Protein AF-A0A936GUN0-F1 (afdb_monomer_lite)

Radius of gyration: 11.76 Å; chains: 1; bounding box: 24×26×28 Å

Structure (mmCIF, N/CA/C/O backbone):
data_AF-A0A936GUN0-F1
#
_entry.id   AF-A0A936GUN0-F1
#
loop_
_atom_site.group_PDB
_atom_site.id
_atom_site.type_symbol
_atom_site.label_atom_id
_atom_site.label_alt_id
_atom_site.label_comp_id
_atom_site.label_asym_id
_atom_site.label_entity_id
_atom_site.label_seq_id
_atom_site.pdbx_PDB_ins_code
_atom_site.Cartn_x
_atom_site.Cartn_y
_atom_site.Cartn_z
_atom_site.occupancy
_atom_site.B_iso_or_equiv
_atom_site.auth_seq_id
_atom_site.auth_comp_id
_atom_site.auth_asym_id
_atom_site.auth_atom_id
_atom_site.pdbx_PDB_model_num
ATOM 1 N N . MET A 1 1 ? 3.471 -14.888 -2.820 1.00 73.75 1 MET A N 1
ATOM 2 C CA . MET A 1 1 ? 2.363 -15.447 -2.005 1.00 73.75 1 MET A CA 1
ATOM 3 C C . MET A 1 1 ? 1.647 -14.368 -1.201 1.00 73.75 1 MET A C 1
ATOM 5 O O . MET A 1 1 ? 0.426 -14.337 -1.263 1.00 73.75 1 MET A O 1
ATOM 9 N N . LEU A 1 2 ? 2.374 -13.453 -0.547 1.00 87.19 2 LEU A N 1
ATOM 10 C CA . LEU A 1 2 ? 1.802 -12.352 0.243 1.00 87.19 2 LEU A CA 1
ATOM 11 C C . LEU A 1 2 ? 0.787 -11.498 -0.528 1.00 87.19 2 LEU A C 1
ATOM 13 O O . LEU A 1 2 ? -0.337 -11.356 -0.067 1.00 87.19 2 LEU A O 1
ATOM 17 N N . ASN A 1 3 ? 1.115 -11.047 -1.743 1.00 87.69 3 ASN A N 1
ATOM 18 C CA . ASN A 1 3 ? 0.173 -10.260 -2.541 1.00 87.69 3 ASN A CA 1
ATOM 19 C C . ASN A 1 3 ? -1.146 -11.004 -2.845 1.00 87.69 3 ASN A C 1
ATOM 21 O O . ASN A 1 3 ? -2.220 -10.427 -2.716 1.00 87.69 3 ASN A O 1
ATOM 25 N N . LYS A 1 4 ? -1.097 -12.309 -3.158 1.00 91.94 4 LYS A N 1
ATOM 26 C CA . LYS A 1 4 ? -2.317 -13.119 -3.348 1.00 91.94 4 LYS A CA 1
ATOM 27 C C . LYS A 1 4 ? -3.142 -13.210 -2.057 1.00 91.94 4 LYS A C 1
ATOM 29 O O . LYS A 1 4 ? -4.366 -13.159 -2.115 1.00 91.94 4 LYS A O 1
ATOM 34 N N . GLY A 1 5 ? -2.478 -13.310 -0.903 1.00 93.81 5 GLY A N 1
ATOM 35 C CA . GLY A 1 5 ? -3.126 -13.254 0.410 1.00 93.81 5 GLY A CA 1
ATOM 36 C C . GLY A 1 5 ? -3.777 -11.896 0.685 1.00 93.81 5 GLY A C 1
ATOM 37 O O . GLY A 1 5 ? -4.940 -11.850 1.079 1.00 93.81 5 GLY A O 1
ATOM 38 N N . ALA A 1 6 ? -3.067 -10.802 0.393 1.00 94.81 6 ALA A N 1
ATOM 39 C CA . ALA A 1 6 ? -3.570 -9.435 0.515 1.00 94.81 6 ALA A CA 1
ATOM 40 C C . ALA A 1 6 ? -4.819 -9.219 -0.350 1.00 94.81 6 ALA A C 1
ATOM 42 O O . ALA A 1 6 ? -5.843 -8.762 0.154 1.00 94.81 6 ALA A O 1
ATOM 43 N N . GLN A 1 7 ? -4.774 -9.635 -1.621 1.00 94.44 7 GLN A N 1
ATOM 44 C CA . GLN A 1 7 ? -5.925 -9.588 -2.527 1.00 94.44 7 GLN A CA 1
ATOM 45 C C . GLN A 1 7 ? -7.103 -10.399 -1.982 1.00 94.44 7 GLN A C 1
ATOM 47 O O . GLN A 1 7 ? -8.223 -9.897 -1.926 1.00 94.44 7 GLN A O 1
ATOM 52 N N . TYR A 1 8 ? -6.862 -11.639 -1.540 1.00 96.00 8 TYR A N 1
ATOM 53 C CA . TYR A 1 8 ? -7.914 -12.474 -0.968 1.00 96.00 8 TYR A CA 1
ATOM 54 C C . TYR A 1 8 ? -8.568 -11.794 0.244 1.00 96.00 8 TYR A C 1
ATOM 56 O O . TYR A 1 8 ? -9.795 -11.742 0.319 1.00 96.00 8 TYR A O 1
ATOM 64 N N . TYR A 1 9 ? -7.788 -11.216 1.161 1.00 97.19 9 TYR A N 1
ATOM 65 C CA . TYR A 1 9 ? -8.338 -10.527 2.331 1.00 97.19 9 TYR A CA 1
ATOM 66 C C . TYR A 1 9 ? -9.115 -9.269 1.946 1.00 97.19 9 TYR A C 1
ATOM 68 O O . TYR A 1 9 ? -10.226 -9.068 2.439 1.00 97.19 9 TYR A O 1
ATOM 76 N N . PHE A 1 10 ? -8.573 -8.472 1.027 1.00 95.81 10 PHE A N 1
ATOM 77 C CA . PHE A 1 10 ? -9.212 -7.262 0.527 1.00 95.81 10 PHE A CA 1
ATOM 78 C C . PHE A 1 10 ? -10.563 -7.556 -0.144 1.00 95.81 10 PHE A C 1
ATOM 80 O O . PHE A 1 10 ? -11.591 -7.011 0.268 1.00 95.81 10 PHE A O 1
ATOM 87 N N . PHE A 1 11 ? -10.598 -8.466 -1.123 1.00 95.44 11 PHE A N 1
ATOM 88 C CA . PHE A 1 11 ? -11.824 -8.783 -1.865 1.00 95.44 11 PHE A CA 1
ATOM 89 C C . PHE A 1 11 ? -12.881 -9.477 -1.002 1.00 95.44 11 PHE A C 1
ATOM 91 O O . PHE A 1 11 ? -14.074 -9.249 -1.195 1.00 95.44 11 PHE A O 1
ATOM 98 N N . ASN A 1 12 ? -12.463 -10.266 -0.008 1.00 96.31 12 ASN A N 1
ATOM 99 C CA . ASN A 1 12 ? -13.380 -10.944 0.911 1.00 96.31 12 ASN A CA 1
ATOM 100 C C . ASN A 1 12 ? -13.709 -10.114 2.162 1.00 96.31 12 ASN A C 1
ATOM 102 O O . ASN A 1 12 ? -14.297 -10.652 3.097 1.00 96.31 12 ASN A O 1
ATOM 106 N N . LYS A 1 13 ? -13.341 -8.820 2.194 1.00 91.25 13 LYS A N 1
ATOM 107 C CA . LYS A 1 13 ? -13.596 -7.894 3.315 1.00 91.25 13 LYS A CA 1
ATOM 108 C C . LYS A 1 13 ? -13.173 -8.474 4.675 1.00 91.25 13 LYS A C 1
ATOM 110 O O . LYS A 1 13 ? -13.861 -8.290 5.678 1.00 91.25 13 LYS A O 1
ATOM 115 N N . LYS A 1 14 ? -12.061 -9.212 4.688 1.00 93.88 14 LYS A N 1
ATOM 116 C CA . LYS A 1 14 ? -11.414 -9.699 5.912 1.00 93.88 14 LYS A CA 1
ATOM 117 C C . LYS A 1 14 ? -10.639 -8.545 6.556 1.00 93.88 14 LYS A C 1
ATOM 119 O O . LYS A 1 14 ? -10.865 -7.384 6.222 1.00 93.88 14 LYS A O 1
ATOM 124 N N . ASP A 1 15 ? -9.742 -8.855 7.485 1.00 96.00 15 ASP A N 1
ATOM 125 C CA . ASP A 1 15 ? -8.907 -7.850 8.137 1.00 96.00 15 ASP A CA 1
ATOM 126 C C . ASP A 1 15 ? -8.107 -7.037 7.102 1.00 96.00 15 ASP A C 1
ATOM 128 O O . ASP A 1 15 ? -7.163 -7.524 6.473 1.00 96.00 15 ASP A O 1
ATOM 132 N N . LEU A 1 16 ? -8.523 -5.786 6.912 1.00 95.88 16 LEU A N 1
ATOM 133 C CA . LEU A 1 16 ? -7.912 -4.871 5.958 1.00 95.88 16 LEU A CA 1
ATOM 134 C C . LEU A 1 16 ? -6.546 -4.370 6.431 1.00 95.88 16 LEU A C 1
ATOM 136 O O . LEU A 1 16 ? -5.723 -4.038 5.586 1.00 95.88 16 LEU A O 1
ATOM 140 N N . ASN A 1 17 ? -6.268 -4.352 7.739 1.00 97.12 17 ASN A N 1
ATOM 141 C CA . ASN A 1 17 ? -4.934 -4.015 8.237 1.00 97.12 17 ASN A CA 1
ATOM 142 C C . ASN A 1 17 ? -3.948 -5.146 7.933 1.00 97.12 17 ASN A C 1
ATOM 144 O O . ASN A 1 17 ? -2.833 -4.877 7.493 1.00 97.12 17 ASN A O 1
ATOM 148 N N . GLN A 1 18 ? -4.380 -6.404 8.058 1.00 97.12 18 GLN A N 1
ATOM 149 C CA . GLN A 1 18 ? -3.563 -7.543 7.634 1.00 97.12 18 GLN A CA 1
ATOM 150 C C . GLN A 1 18 ? -3.321 -7.534 6.118 1.00 97.12 18 GLN A C 1
ATOM 152 O O . GLN A 1 18 ? -2.203 -7.786 5.662 1.00 97.12 18 GLN A O 1
ATOM 157 N N . ALA A 1 19 ? -4.358 -7.223 5.330 1.00 96.88 19 ALA A N 1
ATOM 158 C CA . ALA A 1 19 ? -4.220 -7.067 3.884 1.00 96.88 19 ALA A CA 1
ATOM 159 C C . ALA A 1 19 ? -3.218 -5.957 3.535 1.00 96.88 19 ALA A C 1
ATOM 161 O O . ALA A 1 19 ? -2.390 -6.141 2.642 1.00 96.88 19 ALA A O 1
ATOM 162 N N . LEU A 1 20 ? -3.278 -4.831 4.254 1.00 96.81 20 LEU A N 1
ATOM 163 C CA . LEU A 1 20 ? -2.378 -3.698 4.073 1.00 96.81 20 LEU A CA 1
ATOM 164 C C . LEU A 1 20 ? -0.925 -4.087 4.353 1.00 96.81 20 LEU A C 1
ATOM 166 O O . LEU A 1 20 ? -0.061 -3.824 3.522 1.00 96.81 20 LEU A O 1
ATOM 170 N N . GLU A 1 21 ? -0.661 -4.757 5.476 1.00 96.56 21 GLU A N 1
ATOM 171 C CA . GLU A 1 21 ? 0.681 -5.214 5.852 1.00 96.56 21 GLU A CA 1
ATOM 172 C C . GLU A 1 21 ? 1.301 -6.102 4.762 1.00 96.56 21 GLU A C 1
ATOM 174 O O . GLU A 1 21 ? 2.433 -5.884 4.319 1.00 96.56 21 GLU A O 1
ATOM 179 N N . TRP A 1 22 ? 0.541 -7.080 4.266 1.00 95.94 22 TRP A N 1
ATOM 180 C CA . TRP A 1 22 ? 0.997 -7.958 3.190 1.00 95.94 22 TRP A CA 1
ATOM 181 C C . TRP A 1 22 ? 1.158 -7.238 1.848 1.00 95.94 22 TRP A C 1
ATOM 183 O O . TRP A 1 22 ? 2.044 -7.611 1.071 1.00 95.94 22 TRP A O 1
ATOM 193 N N . SER A 1 23 ? 0.328 -6.229 1.561 1.00 94.50 23 SER A N 1
ATOM 194 C CA . SER A 1 23 ? 0.448 -5.412 0.348 1.00 94.50 23 SER A CA 1
ATOM 195 C C . SER A 1 23 ? 1.723 -4.571 0.378 1.00 94.50 23 SER A C 1
ATOM 197 O O . SER A 1 23 ? 2.543 -4.702 -0.528 1.00 94.50 23 SER A O 1
ATOM 199 N N . ILE A 1 24 ? 1.958 -3.833 1.470 1.00 93.19 24 ILE A N 1
ATOM 200 C CA . ILE A 1 24 ? 3.171 -3.025 1.680 1.00 93.19 24 ILE A CA 1
ATOM 201 C C . ILE A 1 24 ? 4.421 -3.909 1.624 1.00 93.19 24 ILE A C 1
ATOM 203 O O . ILE A 1 24 ? 5.395 -3.572 0.960 1.00 93.19 24 ILE A O 1
ATOM 207 N N . THR A 1 25 ? 4.388 -5.085 2.257 1.00 93.19 25 THR A N 1
ATOM 208 C CA . THR A 1 25 ? 5.517 -6.030 2.205 1.00 93.19 25 THR A CA 1
ATOM 209 C C . THR A 1 25 ? 5.769 -6.536 0.782 1.00 93.19 25 THR A C 1
ATOM 211 O O . THR A 1 25 ? 6.905 -6.773 0.385 1.00 93.19 25 THR A O 1
ATOM 214 N N . SER A 1 26 ? 4.721 -6.715 -0.022 1.00 90.56 26 SER A N 1
ATOM 215 C CA . SER A 1 26 ? 4.885 -7.130 -1.421 1.00 90.56 26 SER A CA 1
ATOM 216 C C . SER A 1 26 ? 5.480 -6.010 -2.274 1.00 90.56 26 SER A C 1
ATOM 218 O O . SER A 1 26 ? 6.329 -6.276 -3.121 1.00 90.56 26 SER A O 1
ATOM 220 N N . GLU A 1 27 ? 5.058 -4.771 -2.028 1.00 85.94 27 GLU A N 1
ATOM 221 C CA . GLU A 1 27 ? 5.575 -3.565 -2.674 1.00 85.94 27 GLU A CA 1
ATOM 222 C C . GLU A 1 27 ? 7.065 -3.349 -2.369 1.00 85.94 27 GLU A C 1
ATOM 224 O O . GLU A 1 27 ? 7.838 -3.088 -3.285 1.00 85.94 27 GLU A O 1
ATOM 229 N N . THR A 1 28 ? 7.515 -3.565 -1.128 1.00 84.62 28 THR A N 1
ATOM 230 C CA . THR A 1 28 ? 8.943 -3.445 -0.773 1.00 84.62 28 THR A CA 1
ATOM 231 C C . THR A 1 28 ? 9.812 -4.554 -1.372 1.00 84.62 28 THR A C 1
ATOM 233 O O . THR A 1 28 ? 10.951 -4.300 -1.757 1.00 84.62 28 THR A O 1
ATOM 236 N N . LEU A 1 29 ? 9.290 -5.780 -1.489 1.00 83.50 29 LEU A N 1
ATOM 237 C CA . LEU A 1 29 ? 10.010 -6.919 -2.080 1.00 83.50 29 LEU A CA 1
ATOM 238 C C . LEU A 1 29 ? 10.092 -6.863 -3.609 1.00 83.50 29 LEU A C 1
ATOM 240 O O . LEU A 1 29 ? 10.885 -7.574 -4.226 1.00 83.50 29 LEU A O 1
ATOM 244 N N . SER A 1 30 ? 9.231 -6.081 -4.247 1.00 78.69 30 SER A N 1
ATOM 245 C CA . SER A 1 30 ? 9.192 -5.928 -5.697 1.00 78.69 30 SER A CA 1
ATOM 246 C C . SER A 1 30 ? 8.739 -4.520 -6.023 1.00 78.69 30 SER A C 1
ATOM 248 O O . SER A 1 30 ? 7.666 -4.314 -6.592 1.00 78.69 30 SER A O 1
ATOM 250 N N . VAL A 1 31 ? 9.624 -3.574 -5.701 1.00 67.62 31 VAL A N 1
ATOM 251 C CA . VAL A 1 31 ? 9.485 -2.132 -5.965 1.00 67.62 31 VAL A CA 1
ATOM 252 C C . VAL A 1 31 ? 9.253 -1.799 -7.431 1.00 67.62 31 VAL A C 1
ATOM 254 O O . VAL A 1 31 ? 9.000 -0.657 -7.756 1.00 67.62 31 VAL A O 1
ATOM 257 N N . ASP A 1 32 ? 9.334 -2.788 -8.311 1.00 70.56 32 ASP A N 1
ATOM 258 C CA . ASP A 1 32 ? 9.170 -2.670 -9.743 1.00 70.56 32 ASP A CA 1
ATOM 259 C C . ASP A 1 32 ? 7.759 -2.993 -10.247 1.00 70.56 32 ASP A C 1
ATOM 261 O O . ASP A 1 32 ? 7.493 -2.771 -11.429 1.00 70.56 32 ASP A O 1
ATOM 265 N N . ASN A 1 33 ? 6.877 -3.522 -9.391 1.00 79.75 33 ASN A N 1
ATOM 266 C CA . ASN A 1 33 ? 5.545 -3.985 -9.768 1.00 79.75 33 ASN A CA 1
ATOM 267 C C . ASN A 1 33 ? 4.447 -3.055 -9.234 1.00 79.75 33 ASN A C 1
ATOM 269 O O . ASN A 1 33 ? 3.989 -3.194 -8.098 1.00 79.75 33 ASN A O 1
ATOM 273 N N . ILE A 1 34 ? 3.972 -2.160 -10.100 1.00 80.62 34 ILE A N 1
ATOM 274 C CA . ILE A 1 34 ? 2.961 -1.141 -9.776 1.00 80.62 34 ILE A CA 1
ATOM 275 C C . ILE A 1 34 ? 1.643 -1.752 -9.281 1.00 80.62 34 ILE A C 1
ATOM 277 O O . ILE A 1 34 ? 0.968 -1.155 -8.443 1.00 80.62 34 ILE A O 1
ATOM 281 N N . ASN A 1 35 ? 1.292 -2.974 -9.702 1.00 81.44 35 ASN A N 1
ATOM 282 C CA . ASN A 1 35 ? 0.068 -3.642 -9.239 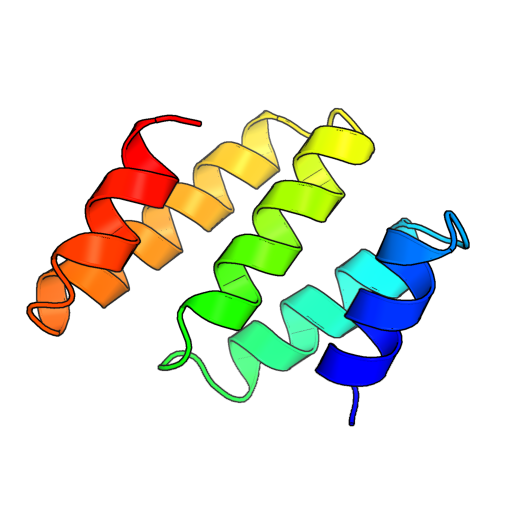1.00 81.44 35 ASN A CA 1
ATOM 283 C C . ASN A 1 35 ? 0.034 -3.827 -7.714 1.00 81.44 35 ASN A C 1
ATOM 285 O O . ASN A 1 35 ? -1.042 -3.914 -7.119 1.00 81.44 35 ASN A O 1
ATOM 289 N N . TYR A 1 36 ? 1.200 -3.909 -7.069 1.00 86.88 36 TYR A N 1
ATOM 290 C CA . TYR A 1 36 ? 1.289 -4.025 -5.616 1.00 86.88 36 TYR A CA 1
ATOM 291 C C . TYR A 1 36 ? 0.970 -2.692 -4.940 1.00 86.88 36 TYR A C 1
ATOM 293 O O . TYR A 1 36 ? 0.168 -2.675 -4.008 1.00 86.88 36 TYR A O 1
ATOM 301 N N . SER A 1 37 ? 1.476 -1.582 -5.475 1.00 87.69 37 SER A N 1
ATOM 302 C CA . SER A 1 37 ? 1.123 -0.244 -5.003 1.00 87.69 37 SER A CA 1
ATOM 303 C C . SER A 1 37 ? -0.355 0.079 -5.242 1.00 87.69 37 SER A C 1
ATOM 305 O O . SER A 1 37 ? -1.019 0.595 -4.351 1.00 87.69 37 SER A O 1
ATOM 307 N N . VAL A 1 38 ? -0.929 -0.309 -6.388 1.00 89.50 38 VAL A N 1
ATOM 308 C CA . VAL A 1 38 ? -2.371 -0.132 -6.661 1.00 89.50 38 VAL A CA 1
ATOM 309 C C . VAL A 1 38 ? -3.229 -0.847 -5.609 1.00 89.50 38 VAL A C 1
ATOM 311 O O . VAL A 1 38 ? -4.233 -0.305 -5.140 1.00 89.50 38 VAL A O 1
ATOM 314 N N . LEU A 1 39 ? -2.842 -2.060 -5.198 1.00 92.94 39 LEU A N 1
ATOM 315 C CA . LEU A 1 39 ? -3.525 -2.771 -4.116 1.00 92.94 39 LEU A CA 1
ATOM 316 C C . LEU A 1 39 ? -3.371 -2.046 -2.769 1.00 92.94 39 LEU A C 1
ATOM 318 O O . LEU A 1 39 ? -4.361 -1.919 -2.047 1.00 92.94 39 LEU A O 1
ATOM 322 N N . THR A 1 40 ? -2.177 -1.537 -2.451 1.00 94.62 40 THR A N 1
ATOM 323 C CA . THR A 1 40 ? -1.919 -0.752 -1.233 1.00 94.62 40 THR A CA 1
ATOM 324 C C . THR A 1 40 ? -2.834 0.477 -1.170 1.00 94.62 40 THR A C 1
ATOM 326 O O . THR A 1 40 ? -3.535 0.662 -0.173 1.00 94.62 40 THR A O 1
ATOM 329 N N . VAL A 1 41 ? -2.918 1.254 -2.256 1.00 94.75 41 VAL A N 1
ATOM 330 C CA . VAL A 1 41 ? -3.786 2.440 -2.365 1.00 94.75 41 VAL A CA 1
ATOM 331 C C . VAL A 1 41 ? -5.260 2.070 -2.150 1.00 94.75 41 VAL A C 1
ATOM 333 O O . VAL A 1 41 ? -5.920 2.653 -1.291 1.00 94.75 41 VAL A O 1
ATOM 336 N N . ASN A 1 42 ? -5.759 1.032 -2.831 1.00 94.56 42 ASN A N 1
ATOM 337 C CA . ASN A 1 42 ? -7.134 0.537 -2.667 1.00 94.56 42 ASN A CA 1
ATOM 338 C C . ASN A 1 42 ? -7.477 0.159 -1.213 1.00 94.56 42 ASN A C 1
ATOM 340 O O . ASN A 1 42 ? -8.587 0.408 -0.730 1.00 94.56 42 ASN A O 1
ATOM 344 N N . ILE A 1 43 ? -6.546 -0.498 -0.516 1.00 96.56 43 ILE A N 1
ATOM 345 C CA . ILE A 1 43 ? -6.749 -0.908 0.877 1.00 96.56 43 ILE A CA 1
ATOM 346 C C . ILE A 1 43 ? -6.778 0.325 1.790 1.00 96.56 43 ILE A C 1
ATOM 348 O O . ILE A 1 43 ? -7.658 0.422 2.649 1.00 96.56 43 ILE A O 1
ATOM 352 N N . LEU A 1 44 ? -5.869 1.283 1.585 1.00 96.81 44 LEU A N 1
ATOM 353 C CA . LEU A 1 44 ? -5.805 2.530 2.354 1.00 96.81 44 LEU A CA 1
ATOM 354 C C . LEU A 1 44 ? -7.058 3.392 2.161 1.00 96.81 44 LEU A C 1
ATOM 356 O O . LEU A 1 44 ? -7.629 3.857 3.148 1.00 96.81 44 LEU A O 1
ATOM 360 N N . GLU A 1 45 ? -7.549 3.533 0.929 1.00 96.00 45 GLU A N 1
ATOM 361 C CA . GLU A 1 45 ? -8.828 4.191 0.623 1.00 96.00 45 GLU A CA 1
ATOM 362 C C . GLU A 1 45 ? -9.989 3.525 1.367 1.00 96.00 45 GLU A C 1
ATOM 364 O O . GLU A 1 45 ? -10.805 4.198 2.001 1.00 96.00 45 GLU A O 1
ATOM 369 N N . ARG A 1 46 ? -10.052 2.185 1.361 1.00 95.62 46 ARG A N 1
ATOM 370 C CA . ARG A 1 46 ? -11.109 1.448 2.068 1.00 95.62 46 ARG A CA 1
ATOM 371 C C . ARG A 1 46 ? -11.043 1.641 3.584 1.00 95.62 46 ARG A C 1
ATOM 373 O O . ARG A 1 46 ? -12.087 1.679 4.235 1.00 95.62 46 ARG A O 1
ATOM 380 N N . LEU A 1 47 ? -9.837 1.776 4.128 1.00 96.62 47 LEU A N 1
ATOM 381 C CA . LEU A 1 47 ? -9.582 2.125 5.526 1.00 96.62 47 LEU A CA 1
ATOM 382 C C . LEU A 1 47 ? -9.792 3.620 5.822 1.00 96.62 47 LEU A C 1
ATOM 384 O O . LEU A 1 47 ? -9.689 4.021 6.979 1.00 96.62 47 LEU A O 1
ATOM 388 N N . LYS A 1 48 ? -10.098 4.441 4.806 1.00 97.12 48 LYS A N 1
ATOM 389 C CA . LYS A 1 48 ? -10.205 5.908 4.882 1.00 97.12 48 LYS A CA 1
ATOM 390 C C . LYS A 1 48 ? -8.907 6.597 5.323 1.00 97.12 48 LYS A C 1
ATOM 392 O O . LYS A 1 48 ? -8.933 7.707 5.852 1.00 97.12 48 LYS A O 1
ATOM 397 N N . ARG A 1 49 ? -7.760 5.956 5.087 1.00 97.75 49 ARG A N 1
ATOM 398 C CA . ARG A 1 49 ? -6.407 6.471 5.360 1.00 97.75 49 ARG A CA 1
ATOM 399 C C . ARG A 1 49 ? -5.892 7.259 4.154 1.00 97.75 49 ARG A C 1
ATOM 401 O O . ARG A 1 49 ? -4.867 6.931 3.567 1.00 97.75 49 ARG A O 1
ATOM 408 N N . TYR A 1 50 ? -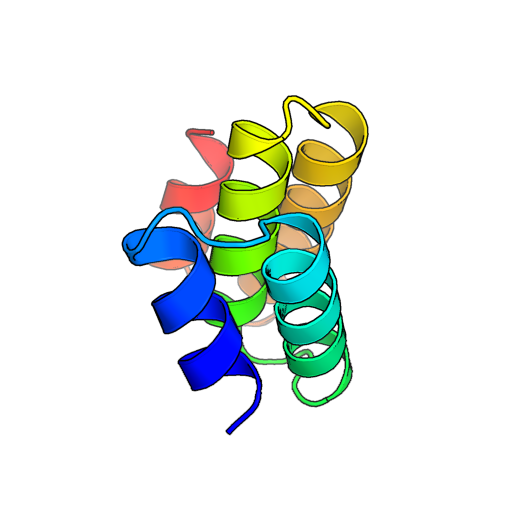6.641 8.287 3.753 1.00 95.44 50 TYR A N 1
ATOM 409 C CA . TYR A 1 50 ? -6.401 9.017 2.502 1.00 95.44 50 TYR A CA 1
ATOM 410 C C . TYR A 1 50 ? -5.008 9.657 2.378 1.00 95.44 50 TYR A C 1
ATOM 412 O O . TYR A 1 50 ? -4.438 9.557 1.296 1.00 95.44 50 TYR A O 1
ATOM 420 N N . PRO A 1 51 ? -4.407 10.254 3.432 1.00 96.50 51 PRO A N 1
ATOM 421 C CA . PRO A 1 51 ? -3.055 10.807 3.316 1.00 96.50 51 PRO A CA 1
ATOM 422 C C . PRO A 1 51 ? -2.018 9.758 2.896 1.00 96.50 51 PRO A C 1
ATOM 424 O O . PRO A 1 51 ? -1.173 10.013 2.046 1.00 96.50 51 PRO A O 1
ATOM 427 N N . GLU A 1 52 ? -2.132 8.550 3.441 1.00 95.31 52 GLU A N 1
ATOM 428 C CA . GLU A 1 52 ? -1.227 7.442 3.132 1.00 95.31 52 GLU A CA 1
ATOM 429 C C . GLU A 1 52 ? -1.523 6.839 1.756 1.00 95.31 52 GLU A C 1
ATOM 431 O O . GLU A 1 52 ? -0.606 6.418 1.053 1.00 95.31 52 GLU A O 1
ATOM 436 N N . ALA A 1 53 ? -2.799 6.816 1.351 1.00 95.00 53 ALA A N 1
ATOM 437 C CA . ALA A 1 53 ? -3.194 6.400 0.008 1.00 95.00 53 ALA A CA 1
ATOM 438 C C . ALA A 1 53 ? -2.552 7.308 -1.053 1.00 95.00 53 ALA A C 1
ATOM 440 O O . ALA A 1 53 ? -1.965 6.808 -2.010 1.00 95.00 53 ALA A O 1
ATOM 441 N N . ILE A 1 54 ? -2.591 8.628 -0.836 1.00 93.56 54 ILE A N 1
ATOM 442 C CA . ILE A 1 54 ? -1.959 9.621 -1.714 1.00 93.56 54 ILE A CA 1
ATOM 443 C C . ILE A 1 54 ? -0.443 9.413 -1.762 1.00 93.56 54 ILE A C 1
ATOM 445 O O . ILE A 1 54 ? 0.133 9.394 -2.848 1.00 93.56 54 ILE A O 1
ATOM 449 N N . GLU A 1 55 ? 0.210 9.212 -0.614 1.00 91.94 55 GLU A N 1
ATOM 450 C CA . GLU A 1 55 ? 1.658 8.971 -0.570 1.00 91.94 55 GLU A CA 1
ATOM 451 C C . GLU A 1 55 ? 2.051 7.709 -1.359 1.00 91.94 55 GLU A C 1
ATOM 453 O O . GLU A 1 55 ? 3.009 7.724 -2.137 1.00 91.94 55 GLU A O 1
ATOM 458 N N . SER A 1 56 ? 1.303 6.614 -1.198 1.00 90.31 56 SER A N 1
ATOM 459 C CA . SER A 1 56 ? 1.542 5.369 -1.937 1.00 90.31 56 SER A CA 1
ATOM 460 C C . SER A 1 56 ? 1.295 5.544 -3.441 1.00 90.31 56 SER A C 1
ATOM 462 O O . SER A 1 56 ? 2.122 5.117 -4.249 1.00 90.31 56 SER A O 1
ATOM 464 N N . ALA A 1 57 ? 0.228 6.249 -3.832 1.00 90.56 57 ALA A N 1
ATOM 465 C CA . ALA A 1 57 ? -0.064 6.549 -5.232 1.00 90.56 57 ALA A CA 1
ATOM 466 C C . ALA A 1 57 ? 1.040 7.402 -5.879 1.00 90.56 57 ALA A C 1
ATOM 468 O O . ALA A 1 57 ? 1.477 7.107 -6.989 1.00 90.56 57 ALA A O 1
ATOM 469 N N . GLN A 1 58 ? 1.559 8.412 -5.173 1.00 90.69 58 GLN A N 1
ATOM 470 C CA . GLN A 1 58 ? 2.661 9.249 -5.656 1.00 90.69 58 GLN A CA 1
ATOM 471 C C . GLN A 1 58 ? 3.943 8.444 -5.897 1.00 90.69 58 GLN A C 1
ATOM 473 O O . GLN A 1 58 ? 4.575 8.600 -6.943 1.00 90.69 58 GLN A O 1
ATOM 478 N N . LYS A 1 59 ? 4.304 7.540 -4.976 1.00 85.88 59 LYS A N 1
ATOM 479 C CA . LYS A 1 59 ? 5.462 6.643 -5.149 1.00 85.88 59 LYS A CA 1
ATOM 480 C C . LYS A 1 59 ? 5.293 5.732 -6.364 1.00 85.88 59 LYS A C 1
ATOM 482 O O . LYS A 1 59 ? 6.222 5.574 -7.157 1.00 85.88 59 LYS A O 1
ATOM 487 N N . ALA A 1 60 ? 4.096 5.174 -6.537 1.00 84.88 60 ALA A N 1
ATOM 488 C CA . ALA A 1 60 ? 3.767 4.326 -7.675 1.00 84.88 60 ALA A CA 1
ATOM 489 C C . ALA A 1 60 ? 3.845 5.089 -9.006 1.00 84.88 60 ALA A C 1
ATOM 491 O O . ALA A 1 60 ? 4.416 4.587 -9.973 1.00 84.88 60 ALA A O 1
ATOM 492 N N . LEU A 1 61 ? 3.344 6.328 -9.041 1.00 84.88 61 LEU A N 1
ATOM 493 C CA . LEU A 1 61 ? 3.433 7.218 -10.198 1.00 84.88 61 LEU A CA 1
ATOM 494 C C . LEU A 1 61 ? 4.883 7.552 -10.560 1.00 84.88 61 LEU A C 1
ATOM 496 O O . LEU A 1 61 ? 5.239 7.531 -11.738 1.00 84.88 61 LEU A O 1
ATOM 500 N N . GLU A 1 62 ? 5.737 7.839 -9.576 1.00 84.69 62 GLU A N 1
ATOM 501 C CA . GLU A 1 62 ? 7.155 8.119 -9.823 1.00 84.69 62 GLU A CA 1
ATOM 502 C C . GLU A 1 62 ? 7.860 6.917 -10.470 1.00 84.69 62 GLU A C 1
ATOM 504 O O . GLU A 1 62 ? 8.615 7.070 -11.434 1.00 84.69 62 GLU A O 1
ATOM 509 N N . LEU A 1 63 ? 7.579 5.710 -9.978 1.00 79.12 63 LEU A N 1
ATOM 510 C CA . LEU A 1 63 ? 8.097 4.471 -10.549 1.00 79.12 63 LEU A CA 1
ATOM 511 C C . LEU A 1 63 ? 7.577 4.232 -11.974 1.00 79.12 63 LEU A C 1
ATOM 513 O O . LEU A 1 63 ? 8.358 3.895 -12.864 1.00 79.12 63 LEU A O 1
ATOM 517 N N . ALA A 1 64 ? 6.275 4.417 -12.193 1.00 80.12 64 ALA A N 1
ATOM 518 C CA . ALA A 1 64 ? 5.634 4.208 -13.486 1.00 80.12 64 ALA A CA 1
ATOM 519 C C . ALA A 1 64 ? 6.198 5.143 -14.561 1.00 80.12 64 ALA A C 1
ATOM 521 O O . ALA A 1 64 ? 6.541 4.698 -15.658 1.00 80.12 64 ALA A O 1
ATOM 522 N N . ARG A 1 65 ? 6.397 6.424 -14.217 1.00 80.69 65 ARG A N 1
ATOM 523 C CA . ARG A 1 65 ? 7.028 7.413 -15.103 1.00 80.69 65 ARG A CA 1
ATOM 524 C C . ARG A 1 65 ? 8.472 7.053 -15.446 1.00 80.69 65 ARG A C 1
ATOM 526 O O . ARG A 1 65 ? 8.878 7.247 -16.586 1.00 80.69 65 ARG A O 1
ATOM 533 N N . LYS A 1 66 ? 9.242 6.489 -14.506 1.00 78.62 66 LYS A N 1
ATOM 534 C CA . LYS A 1 66 ? 10.616 6.011 -14.775 1.00 78.62 66 LYS A CA 1
ATOM 535 C C . LYS A 1 66 ? 10.666 4.842 -15.765 1.00 78.62 66 LYS A C 1
ATOM 537 O O . LYS A 1 66 ? 11.723 4.595 -16.337 1.00 78.62 66 LYS A O 1
ATOM 542 N N . LYS A 1 67 ? 9.557 4.123 -15.952 1.00 74.38 67 LYS A N 1
ATOM 543 C CA . LYS A 1 67 ? 9.475 2.896 -16.759 1.00 74.38 67 LYS A CA 1
ATOM 544 C C . LYS A 1 67 ? 8.643 3.022 -18.032 1.00 74.38 67 LYS A C 1
ATOM 546 O O . LYS A 1 67 ? 8.434 2.014 -18.695 1.00 74.38 67 LYS A O 1
ATOM 551 N N . ASP A 1 68 ? 8.176 4.227 -18.355 1.00 75.12 68 ASP A N 1
ATOM 552 C CA . ASP A 1 68 ? 7.292 4.492 -19.500 1.00 75.12 68 ASP A CA 1
ATOM 553 C C . ASP A 1 68 ? 5.955 3.708 -19.448 1.00 75.12 68 ASP A C 1
ATOM 555 O O . ASP A 1 68 ? 5.355 3.365 -20.465 1.00 75.12 68 ASP A O 1
ATOM 559 N N . MET A 1 69 ? 5.464 3.406 -18.236 1.00 67.81 69 MET A N 1
ATOM 560 C CA . MET A 1 69 ? 4.245 2.611 -18.006 1.00 67.81 69 MET A CA 1
ATOM 561 C C . MET A 1 69 ? 2.988 3.496 -18.036 1.00 67.81 69 MET A C 1
ATOM 563 O O . MET A 1 69 ? 2.377 3.788 -17.009 1.00 67.81 69 MET A O 1
ATOM 567 N N . THR A 1 70 ? 2.626 3.956 -19.233 1.00 66.50 70 THR A N 1
ATOM 568 C CA . THR A 1 70 ? 1.606 4.994 -19.485 1.00 66.50 70 THR A CA 1
ATOM 569 C C . THR A 1 70 ? 0.191 4.654 -18.995 1.00 66.50 70 THR A C 1
ATOM 571 O O . THR A 1 70 ? -0.480 5.537 -18.459 1.00 66.50 70 THR A O 1
ATOM 574 N N . ASP A 1 71 ? -0.258 3.401 -19.106 1.00 68.88 71 ASP A N 1
ATOM 575 C CA . ASP A 1 71 ? -1.613 3.003 -18.678 1.00 68.88 71 ASP A CA 1
ATOM 576 C C . ASP A 1 71 ? -1.773 2.968 -17.147 1.00 68.88 71 ASP A C 1
ATOM 578 O O . ASP A 1 71 ? -2.804 3.377 -16.605 1.00 68.88 71 ASP A O 1
ATOM 582 N N . ASP A 1 72 ? -0.734 2.537 -16.429 1.00 68.56 72 ASP A N 1
ATOM 583 C CA . ASP A 1 72 ? -0.741 2.478 -14.964 1.00 68.56 72 ASP A CA 1
ATOM 584 C C . ASP A 1 72 ? -0.686 3.875 -14.331 1.00 68.56 72 ASP A C 1
ATOM 586 O O . ASP A 1 72 ? -1.283 4.103 -13.277 1.00 68.56 72 ASP A O 1
ATOM 590 N N . VAL A 1 73 ? -0.021 4.830 -14.997 1.00 69.00 73 VAL A N 1
ATOM 591 C CA . VAL A 1 73 ? -0.007 6.244 -14.589 1.00 69.00 73 VAL A CA 1
ATOM 592 C C . VAL A 1 73 ? -1.423 6.809 -14.568 1.00 69.00 73 VAL A C 1
ATOM 594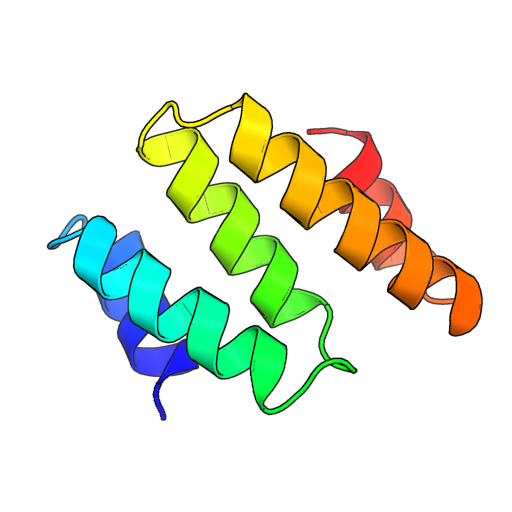 O O . VAL A 1 7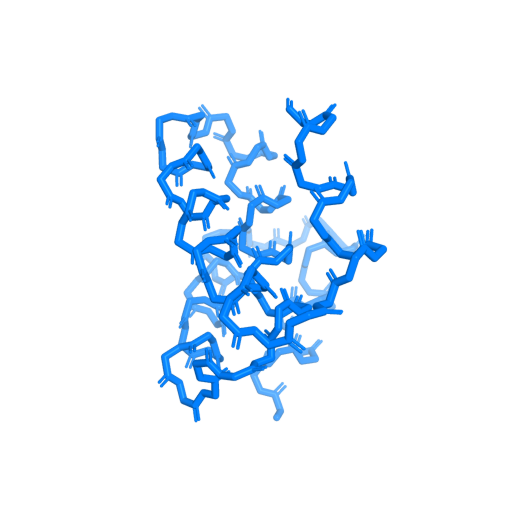3 ? -1.837 7.393 -13.569 1.00 69.00 73 VAL A O 1
ATOM 597 N N . LYS A 1 74 ? -2.194 6.585 -15.635 1.00 71.50 74 LYS A N 1
ATOM 598 C CA . LYS A 1 74 ? -3.539 7.150 -15.766 1.00 71.50 74 LYS A CA 1
ATOM 599 C C . LYS A 1 74 ? -4.498 6.635 -14.686 1.00 71.50 74 LYS A C 1
ATOM 601 O O . LYS A 1 74 ? -5.201 7.422 -14.061 1.00 71.50 74 LYS A O 1
ATOM 606 N N . ASN A 1 75 ? -4.469 5.332 -14.400 1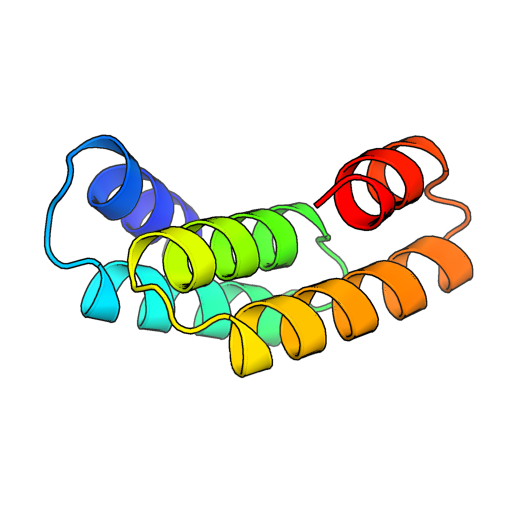.00 73.44 75 ASN A N 1
ATOM 607 C CA . ASN A 1 75 ? -5.304 4.724 -13.355 1.00 73.44 75 ASN A CA 1
ATOM 608 C C . ASN A 1 75 ? -4.996 5.235 -11.936 1.00 73.44 75 ASN A C 1
ATOM 610 O O . ASN A 1 75 ? -5.838 5.113 -11.045 1.00 73.44 75 ASN A O 1
ATOM 614 N N . LEU A 1 76 ? -3.783 5.734 -11.695 1.00 78.12 76 LEU A N 1
ATOM 615 C CA . LEU A 1 76 ? -3.371 6.291 -10.406 1.00 78.12 76 LEU A CA 1
ATOM 616 C C . LEU A 1 76 ? -3.647 7.797 -10.301 1.00 78.12 76 LEU A C 1
ATOM 618 O O . LEU A 1 76 ? -3.905 8.271 -9.202 1.00 78.12 76 LEU A O 1
ATOM 622 N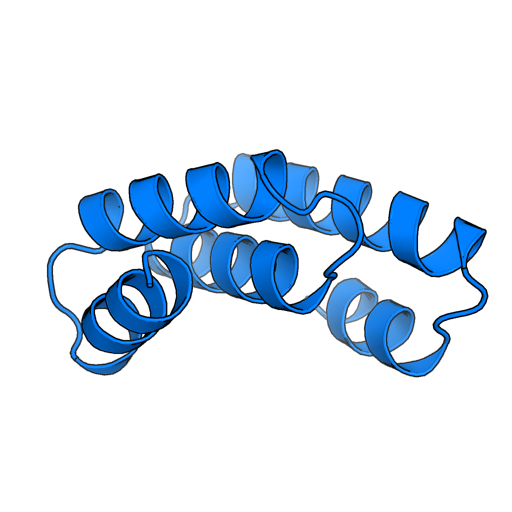 N . GLU A 1 77 ? -3.611 8.537 -11.413 1.00 77.88 77 GLU A N 1
ATOM 623 C CA . GLU A 1 77 ? -3.948 9.971 -11.458 1.00 77.88 77 GLU A CA 1
ATOM 624 C C . GLU A 1 77 ? -5.447 10.250 -11.254 1.00 77.88 77 GLU A C 1
ATOM 626 O O . GLU A 1 77 ? -5.810 11.335 -10.809 1.00 77.88 77 GLU A O 1
ATOM 631 N N . GLU A 1 78 ? -6.318 9.290 -11.576 1.00 76.31 78 GLU A N 1
ATOM 632 C CA . GLU A 1 78 ? -7.780 9.429 -11.479 1.00 76.31 78 GLU A CA 1
ATOM 633 C C . GLU A 1 78 ? -8.360 9.094 -10.083 1.00 76.31 78 GLU A C 1
ATOM 635 O O . GLU A 1 78 ? -9.581 9.135 -9.908 1.00 76.31 78 GLU A O 1
ATOM 640 N N . ARG A 1 79 ? -7.514 8.750 -9.102 1.00 65.31 79 ARG A N 1
ATOM 641 C CA . ARG A 1 79 ? -7.904 8.392 -7.722 1.00 65.31 79 ARG A CA 1
ATOM 642 C C . ARG A 1 79 ? -7.937 9.595 -6.786 1.00 65.31 79 ARG A C 1
ATOM 644 O O . ARG A 1 79 ? -8.894 9.667 -5.982 1.00 65.31 79 ARG A O 1
#

Foldseek 3Di:
DLQVVLVVCLVVVHPLVSSLVSLVVVCVVCVLDLVSLVSNLSSCVVVVVNVVSLVSLVSSLVNCVVVVVVVSNVVSVVD

pLDDT: mean 87.27, std 9.64, range [65.31, 97.75]

Secondary structure (DSSP, 8-state):
-HHHHHHHHHHTT--HHHHHHHHHHHHHHTTT-HHHHHHHHHHHHHTT-HHHHHHHHHHHHHHHHHTT-HHHHHHHHT-

Sequence (79 aa):
MLNKGAQYYFFNKKDLNQALEWSITSETLSVDNINYSVLTVNILERLKRYPEAIESAQKALELARKKDMTDDVKNLEER